Protein AF-A0A399NRH9-F1 (afdb_monomer_lite)

Organism: NCBI:txid31963

InterPro domains:
  IPR036271 Tetracyclin repressor-like, C-terminal domain superfamily [SSF48498] (6-62)

Foldseek 3Di:
DCVCVVVLVVLLVVQVVCLVVVNFDVPDPSNVLSVQLVVQLVVLVVVCVVVVPDPQRSLLSSQLSNVVSRPDDSVRSVVVCVVDVVSGDDDPPPPPPDD

Radius of gyration: 14.69 Å; chains: 1; bounding box: 32×35×44 Å

Sequence (99 aa):
GTELAPLRAELQRVVERGIEAGELRGDIPAPTLARLIEGGALAVLDEATRSDIGRAEGHSLVILTALALCGLDWRAAGELIAATPELREAAPRVTEAAS

pLDDT: mean 89.1, std 14.84, range [40.78, 98.44]

Structure (mmCIF, N/CA/C/O backbone):
data_AF-A0A399NRH9-F1
#
_entry.id   AF-A0A399NRH9-F1
#
loop_
_atom_site.group_PDB
_atom_site.id
_atom_site.type_symbol
_atom_site.label_atom_id
_atom_site.label_alt_id
_atom_site.label_comp_id
_atom_site.label_asym_id
_atom_site.label_entity_id
_atom_site.label_seq_id
_atom_site.pdbx_PDB_ins_code
_atom_site.Cartn_x
_atom_site.Cartn_y
_atom_site.Cartn_z
_atom_site.occupancy
_atom_site.B_iso_or_equiv
_atom_site.auth_seq_id
_atom_site.auth_comp_id
_atom_site.auth_asym_id
_atom_site.auth_atom_id
_atom_site.pdbx_PDB_model_num
ATOM 1 N N . GLY A 1 1 ? 1.804 17.815 -6.640 1.00 59.09 1 GLY A N 1
ATOM 2 C CA . GLY A 1 1 ? 0.931 18.037 -7.808 1.00 59.09 1 GLY A CA 1
ATOM 3 C C . GLY A 1 1 ? -0.519 17.816 -7.431 1.00 59.09 1 GLY A C 1
ATOM 4 O O . GLY A 1 1 ? -0.828 16.808 -6.794 1.00 59.09 1 GLY A O 1
ATOM 5 N N . THR A 1 2 ? -1.384 18.767 -7.775 1.00 74.81 2 THR A N 1
ATOM 6 C CA . THR A 1 2 ? -2.849 18.709 -7.599 1.00 74.81 2 THR A CA 1
ATOM 7 C C . THR A 1 2 ? -3.512 17.651 -8.481 1.00 74.81 2 THR A C 1
ATOM 9 O O . THR A 1 2 ? -4.566 17.155 -8.109 1.00 74.81 2 THR A O 1
ATOM 12 N N . GLU A 1 3 ? -2.855 17.239 -9.568 1.00 86.50 3 GLU A N 1
ATOM 13 C CA . GLU A 1 3 ? -3.331 16.227 -10.529 1.00 86.50 3 GLU A CA 1
ATOM 14 C C . GLU A 1 3 ? -3.809 14.919 -9.882 1.00 86.50 3 GLU A C 1
ATOM 16 O O . GLU A 1 3 ? -4.824 14.355 -10.272 1.00 86.50 3 GLU A O 1
ATOM 21 N N . LEU A 1 4 ? -3.122 14.450 -8.835 1.00 88.00 4 LEU A N 1
ATOM 22 C CA . LEU A 1 4 ? -3.490 13.201 -8.158 1.00 88.00 4 LEU A CA 1
ATOM 23 C C . LEU A 1 4 ? -4.522 13.392 -7.038 1.00 88.00 4 LEU A C 1
ATOM 25 O O . LEU A 1 4 ? -4.851 12.426 -6.361 1.00 88.00 4 LEU A O 1
ATOM 29 N N . ALA A 1 5 ? -5.034 14.602 -6.792 1.00 91.12 5 ALA A N 1
ATOM 30 C CA . ALA A 1 5 ? -5.963 14.839 -5.683 1.00 91.12 5 ALA A CA 1
ATOM 31 C C . ALA A 1 5 ? -7.210 13.926 -5.712 1.00 91.12 5 ALA A C 1
ATOM 33 O O . ALA A 1 5 ? -7.526 13.364 -4.661 1.00 91.12 5 ALA A O 1
ATOM 34 N N . PRO A 1 6 ? -7.869 13.680 -6.865 1.00 92.81 6 PRO A N 1
ATOM 35 C CA . PRO A 1 6 ? -8.989 12.738 -6.930 1.00 92.81 6 PRO A CA 1
ATOM 36 C C . PRO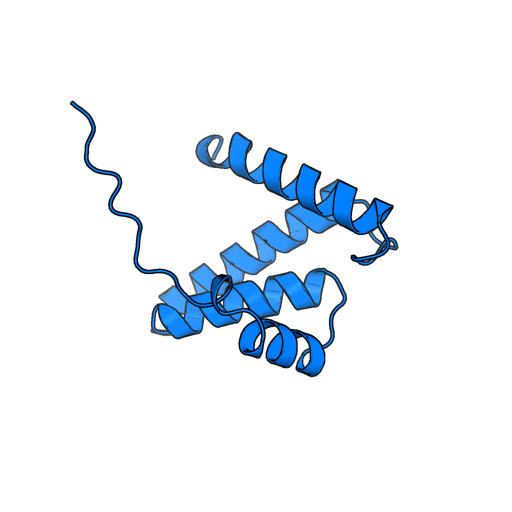 A 1 6 ? -8.578 11.298 -6.597 1.00 92.81 6 PRO A C 1
ATOM 38 O O . PRO A 1 6 ? -9.287 10.607 -5.868 1.00 92.81 6 PRO A O 1
ATOM 41 N N . LEU A 1 7 ? -7.407 10.863 -7.076 1.00 92.00 7 LEU A N 1
ATOM 42 C CA . LEU A 1 7 ? -6.866 9.534 -6.785 1.00 92.00 7 LEU A CA 1
ATOM 43 C C . LEU A 1 7 ? -6.548 9.375 -5.294 1.00 92.00 7 LEU A C 1
ATOM 45 O O . LEU A 1 7 ? -6.897 8.360 -4.702 1.00 92.00 7 LEU A O 1
ATOM 49 N N . ARG A 1 8 ? -5.941 10.390 -4.668 1.00 94.56 8 ARG A N 1
ATOM 50 C CA . ARG A 1 8 ? -5.663 10.389 -3.223 1.00 94.56 8 ARG A CA 1
ATOM 51 C C . ARG A 1 8 ? -6.940 10.322 -2.397 1.00 94.56 8 ARG A C 1
ATOM 53 O O . ARG A 1 8 ? -6.977 9.606 -1.402 1.00 94.56 8 ARG A O 1
ATOM 60 N N . ALA A 1 9 ? -7.982 11.041 -2.816 1.00 95.44 9 ALA A N 1
ATOM 61 C CA . ALA A 1 9 ? -9.280 10.991 -2.155 1.00 95.44 9 ALA A CA 1
ATOM 62 C C . ALA A 1 9 ? -9.925 9.600 -2.270 1.00 95.44 9 ALA A C 1
ATOM 64 O O . ALA A 1 9 ? -10.492 9.111 -1.298 1.00 95.44 9 ALA A O 1
ATOM 65 N N . GLU A 1 10 ? -9.824 8.940 -3.428 1.00 96.38 10 GLU A N 1
ATOM 66 C CA . GLU A 1 10 ? -10.285 7.553 -3.574 1.00 96.38 10 GLU A CA 1
ATOM 67 C C . GLU A 1 10 ? -9.457 6.579 -2.730 1.00 96.38 10 GLU A C 1
ATOM 69 O O . GLU A 1 10 ? -10.020 5.778 -1.992 1.00 96.38 10 GLU A O 1
ATOM 74 N N . LEU A 1 11 ? -8.126 6.680 -2.761 1.00 96.50 11 LEU A N 1
ATOM 75 C CA . LEU A 1 11 ? -7.263 5.825 -1.949 1.00 96.50 11 LEU A CA 1
ATOM 76 C C . LEU A 1 11 ? -7.608 5.940 -0.460 1.00 96.50 11 LEU A C 1
ATOM 78 O O . LEU A 1 11 ? -7.758 4.925 0.215 1.00 96.50 11 LEU A O 1
ATOM 82 N N . GLN A 1 12 ? -7.801 7.162 0.039 1.00 97.50 12 GLN A N 1
ATOM 83 C CA . GLN A 1 12 ? -8.235 7.378 1.414 1.00 97.50 12 GLN A CA 1
ATOM 84 C C . GLN A 1 12 ? -9.591 6.714 1.695 1.00 97.50 12 GLN A C 1
ATOM 86 O O . GLN A 1 12 ? -9.699 5.985 2.677 1.00 97.50 12 GLN A O 1
ATOM 91 N N . ARG A 1 13 ? -10.591 6.883 0.818 1.00 98.06 13 ARG A N 1
ATOM 92 C CA . ARG A 1 13 ? -11.906 6.234 0.976 1.00 98.06 13 ARG A CA 1
ATOM 93 C C . ARG A 1 13 ? -11.815 4.708 0.979 1.00 98.06 13 ARG A C 1
ATOM 95 O O . ARG A 1 13 ? -12.578 4.060 1.687 1.00 98.06 13 ARG A O 1
ATOM 102 N N . VAL A 1 14 ? -10.948 4.115 0.159 1.00 97.44 14 VAL A N 1
ATOM 103 C CA . VAL A 1 14 ? -10.721 2.658 0.143 1.00 97.44 14 VAL A CA 1
ATOM 104 C C . VAL A 1 14 ? -10.112 2.199 1.466 1.00 97.44 14 VAL A C 1
ATOM 106 O O . VAL A 1 14 ? -10.590 1.227 2.045 1.00 97.44 14 VAL A O 1
ATOM 109 N N . VAL A 1 15 ? -9.101 2.918 1.961 1.00 98.19 15 VAL A N 1
ATOM 110 C CA . VAL A 1 15 ? -8.439 2.601 3.232 1.00 98.19 15 VAL A CA 1
ATOM 111 C C . VAL A 1 15 ? -9.404 2.722 4.410 1.00 98.19 15 VAL A C 1
ATOM 113 O O . VAL A 1 15 ? -9.441 1.828 5.247 1.00 98.19 15 VAL A O 1
ATOM 116 N N . GLU A 1 16 ? -10.210 3.784 4.461 1.00 98.31 16 GLU A N 1
ATOM 117 C CA . GLU A 1 16 ? -11.237 3.973 5.495 1.00 98.31 16 GLU A CA 1
ATOM 118 C C . GLU A 1 16 ? -12.204 2.785 5.537 1.00 98.31 16 GLU A C 1
ATOM 120 O O . GLU A 1 16 ? -12.339 2.152 6.582 1.00 98.31 16 GLU A O 1
ATOM 125 N N . ARG A 1 17 ? -12.778 2.401 4.387 1.00 98.19 17 ARG A N 1
ATOM 126 C CA . ARG A 1 17 ? -13.685 1.244 4.311 1.00 98.19 17 ARG A CA 1
ATOM 127 C C . ARG A 1 17 ? -13.017 -0.060 4.739 1.00 98.19 17 ARG A C 1
ATOM 129 O O . ARG A 1 17 ? -13.627 -0.846 5.452 1.00 98.19 17 ARG A O 1
ATOM 136 N N . GLY A 1 18 ? -11.780 -0.297 4.306 1.00 97.38 18 GLY A N 1
ATOM 137 C CA . GLY A 1 18 ? -11.058 -1.521 4.647 1.00 97.38 18 GLY A CA 1
ATOM 138 C C . GLY A 1 18 ? -10.719 -1.614 6.139 1.00 97.38 18 GLY A C 1
ATOM 139 O O . GLY A 1 18 ? -10.792 -2.694 6.719 1.00 97.38 18 GLY A O 1
ATOM 140 N N . ILE A 1 19 ? -10.405 -0.486 6.786 1.00 98.00 19 ILE A N 1
ATOM 141 C CA . ILE A 1 19 ? -10.214 -0.428 8.242 1.00 98.00 19 ILE A CA 1
ATOM 142 C C . ILE A 1 19 ? -11.541 -0.674 8.969 1.00 98.00 19 ILE A C 1
ATOM 144 O O . ILE A 1 19 ? -11.583 -1.479 9.896 1.00 98.00 19 ILE A O 1
ATOM 148 N N . GLU A 1 20 ? -12.627 -0.019 8.545 1.00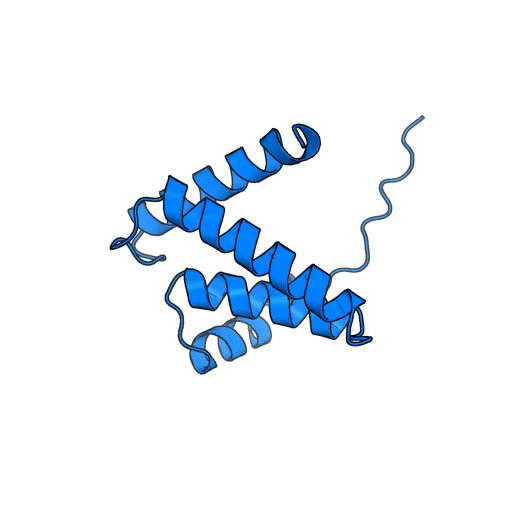 98.00 20 GLU A N 1
ATOM 149 C CA . GLU A 1 20 ? -13.965 -0.196 9.131 1.00 98.00 20 GLU A CA 1
ATOM 150 C C . GLU A 1 20 ? -14.469 -1.643 9.017 1.00 98.00 20 GLU A C 1
ATOM 152 O O . GLU A 1 20 ? -15.100 -2.151 9.944 1.00 98.00 20 GLU A O 1
ATOM 157 N N . ALA A 1 21 ? -14.152 -2.324 7.913 1.00 97.69 21 ALA A N 1
ATOM 158 C CA . ALA A 1 21 ? -14.479 -3.729 7.688 1.00 97.69 21 ALA A CA 1
ATOM 159 C C . ALA A 1 21 ? -13.563 -4.714 8.446 1.00 97.69 21 ALA A C 1
ATOM 161 O O . ALA A 1 21 ? -13.849 -5.909 8.479 1.00 97.69 21 ALA A O 1
ATOM 162 N N . GLY A 1 22 ? -12.467 -4.241 9.054 1.00 96.06 22 GLY A N 1
ATOM 163 C CA . GLY A 1 22 ? -11.457 -5.100 9.684 1.00 96.06 22 GLY A CA 1
ATOM 164 C C . GLY A 1 22 ? -10.590 -5.881 8.689 1.00 96.06 22 GLY A C 1
ATOM 165 O O . GLY A 1 22 ? -9.949 -6.858 9.068 1.00 96.06 22 GLY A O 1
ATOM 166 N N . GLU A 1 23 ? -10.572 -5.463 7.423 1.00 94.31 23 GLU A N 1
ATOM 167 C CA . GLU A 1 23 ? -9.807 -6.083 6.334 1.00 94.31 23 GLU A CA 1
ATOM 168 C C . GLU A 1 23 ? -8.387 -5.505 6.220 1.00 94.31 23 GLU A C 1
ATOM 170 O O . GLU A 1 23 ? -7.480 -6.173 5.725 1.00 94.31 23 GLU A O 1
ATOM 175 N N . LEU A 1 24 ? -8.181 -4.269 6.689 1.00 96.25 24 LEU A N 1
ATOM 176 C CA . LEU A 1 24 ? -6.883 -3.591 6.736 1.00 96.25 24 LEU A CA 1
ATOM 177 C C . LEU A 1 24 ? -6.473 -3.296 8.181 1.00 96.25 24 LEU A C 1
ATOM 179 O O . LEU A 1 24 ? -7.314 -3.172 9.074 1.00 96.25 24 LEU A O 1
ATOM 183 N N . ARG A 1 25 ? -5.165 -3.123 8.413 1.00 96.75 25 ARG A N 1
ATOM 184 C CA . ARG A 1 25 ? -4.638 -2.750 9.732 1.00 96.75 25 ARG A CA 1
ATOM 185 C C . ARG A 1 25 ? -5.274 -1.450 10.256 1.00 96.75 25 ARG A C 1
ATOM 187 O O . ARG A 1 25 ? -5.257 -0.423 9.582 1.00 96.75 25 ARG A O 1
ATOM 194 N N . GLY A 1 26 ? -5.805 -1.493 11.477 1.00 96.94 26 GLY A N 1
ATOM 195 C CA . GLY A 1 26 ? -6.476 -0.354 12.120 1.00 96.94 26 GLY A CA 1
ATOM 196 C C . GLY A 1 26 ? -5.610 0.433 13.108 1.00 96.94 26 GLY A C 1
ATOM 197 O O . GLY A 1 26 ? -6.078 1.403 13.696 1.00 96.94 26 GLY A O 1
ATOM 198 N N . ASP A 1 27 ? -4.355 0.031 13.319 1.00 98.06 27 ASP A N 1
ATOM 199 C CA . ASP A 1 27 ? -3.431 0.687 14.254 1.00 98.06 27 ASP A CA 1
ATOM 200 C C . ASP A 1 27 ? -2.841 2.002 13.710 1.00 98.06 27 ASP A C 1
ATOM 202 O O . ASP A 1 27 ? -2.262 2.785 14.464 1.00 98.06 27 ASP A O 1
ATOM 206 N N . ILE A 1 28 ? -3.011 2.275 12.411 1.00 97.94 28 ILE A N 1
ATOM 207 C CA . ILE A 1 28 ? -2.581 3.509 11.746 1.00 97.94 28 ILE A CA 1
ATOM 208 C C . ILE A 1 28 ? -3.821 4.304 11.309 1.00 97.94 28 ILE A C 1
ATOM 210 O O . ILE A 1 28 ? -4.697 3.740 10.654 1.00 97.94 28 ILE A O 1
ATOM 214 N N . PRO A 1 29 ? -3.896 5.626 11.572 1.00 97.62 29 PRO A N 1
ATOM 215 C CA . PRO A 1 29 ? -4.990 6.453 11.068 1.00 97.62 29 PRO A CA 1
ATOM 216 C C . PRO A 1 29 ? -5.116 6.376 9.541 1.00 97.62 29 PRO A C 1
ATOM 218 O O . PRO A 1 29 ? -4.119 6.555 8.833 1.00 97.62 29 PRO A O 1
ATOM 221 N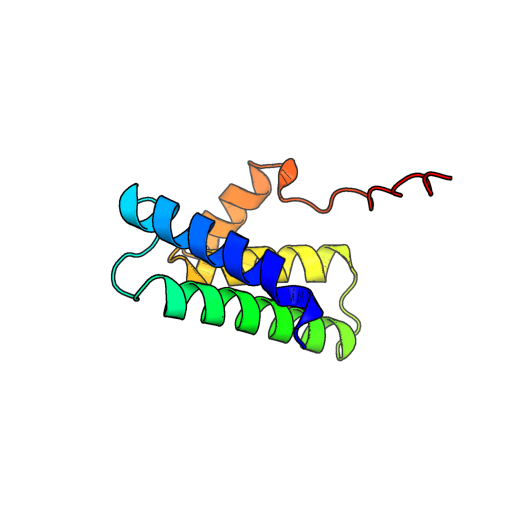 N . ALA A 1 30 ? -6.339 6.202 9.031 1.00 97.56 30 ALA A N 1
ATOM 222 C CA . ALA A 1 30 ? -6.607 6.006 7.603 1.00 97.56 30 ALA A CA 1
ATOM 223 C C . ALA A 1 30 ? -5.938 7.046 6.675 1.00 97.56 30 ALA A C 1
ATOM 225 O O . ALA A 1 30 ? -5.286 6.642 5.709 1.00 97.56 30 ALA A O 1
ATOM 226 N N . PRO A 1 31 ? -5.959 8.366 6.976 1.00 96.88 31 PRO A N 1
ATOM 227 C CA . PRO A 1 31 ? -5.291 9.353 6.126 1.00 96.88 31 PRO A CA 1
ATOM 228 C C . PRO A 1 31 ? -3.769 9.176 6.086 1.00 96.88 31 PRO A C 1
ATOM 230 O O . PRO A 1 31 ? -3.125 9.492 5.088 1.00 96.88 31 PRO A O 1
ATOM 233 N N . THR A 1 32 ? -3.170 8.702 7.180 1.00 98.06 32 THR A N 1
ATOM 234 C CA . THR A 1 32 ? -1.731 8.429 7.254 1.00 98.06 32 THR A CA 1
ATOM 235 C C . THR A 1 32 ? -1.384 7.167 6.480 1.00 98.06 32 THR A C 1
ATOM 237 O O . THR A 1 32 ? -0.449 7.204 5.683 1.00 98.06 32 THR A O 1
ATOM 240 N N . LEU A 1 33 ? -2.155 6.090 6.646 1.00 98.44 33 LEU A N 1
ATOM 241 C CA . LEU A 1 33 ? -1.946 4.850 5.902 1.00 98.44 33 LEU A CA 1
ATOM 242 C C . LEU A 1 33 ? -2.087 5.071 4.387 1.00 98.44 33 LEU A C 1
ATOM 244 O O . LEU A 1 33 ? -1.211 4.657 3.634 1.00 98.44 33 LEU A O 1
ATOM 248 N N . ALA A 1 34 ? -3.099 5.821 3.942 1.00 98.12 34 ALA A N 1
ATOM 249 C CA . ALA A 1 34 ? -3.270 6.175 2.531 1.00 98.12 34 ALA A CA 1
ATOM 250 C C . ALA A 1 34 ? -2.046 6.910 1.949 1.00 98.12 34 ALA A C 1
ATOM 252 O O . ALA A 1 34 ? -1.568 6.564 0.870 1.00 98.12 34 ALA A O 1
ATOM 253 N N . ARG A 1 35 ? -1.481 7.882 2.683 1.00 97.12 35 ARG A N 1
ATOM 254 C CA . ARG A 1 35 ? -0.257 8.585 2.254 1.00 97.12 35 ARG A CA 1
ATOM 255 C C . ARG A 1 35 ? 0.966 7.674 2.212 1.00 97.12 35 ARG A C 1
ATOM 257 O O . ARG A 1 35 ? 1.803 7.835 1.330 1.00 97.12 35 ARG A O 1
ATOM 264 N N . L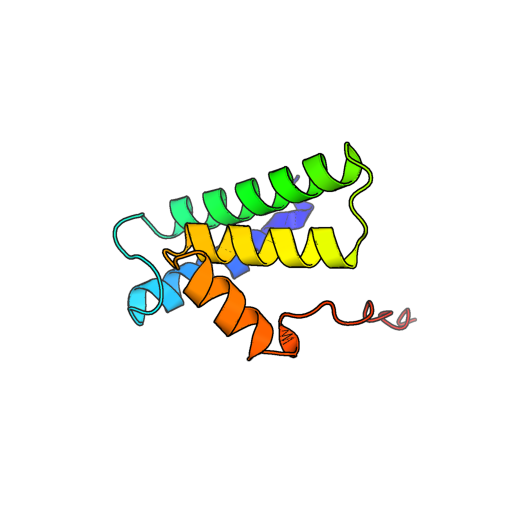EU A 1 36 ? 1.087 6.741 3.156 1.00 98.25 36 LEU A N 1
ATOM 265 C CA . LEU A 1 36 ? 2.178 5.767 3.157 1.00 98.25 36 LEU A CA 1
ATOM 266 C C . LEU A 1 36 ? 2.074 4.821 1.958 1.00 98.25 36 LEU A C 1
ATOM 268 O O . LEU A 1 36 ? 3.089 4.555 1.325 1.00 98.25 36 LEU A O 1
ATOM 272 N N . ILE A 1 37 ? 0.864 4.370 1.613 1.00 97.88 37 ILE A N 1
ATOM 273 C CA . ILE A 1 37 ? 0.616 3.535 0.430 1.00 97.88 37 ILE A CA 1
ATOM 274 C C . ILE A 1 37 ? 0.996 4.285 -0.852 1.00 97.88 37 ILE A C 1
ATOM 276 O O . ILE A 1 37 ? 1.753 3.751 -1.660 1.00 97.88 37 ILE A O 1
ATOM 280 N N . GLU A 1 38 ? 0.539 5.532 -1.022 1.00 97.19 38 GLU A N 1
ATOM 281 C CA . GLU A 1 38 ? 0.927 6.369 -2.170 1.00 97.19 38 GLU A CA 1
ATOM 282 C C . GLU A 1 38 ? 2.452 6.553 -2.229 1.00 97.19 38 GLU A C 1
ATOM 284 O O . GLU A 1 38 ? 3.064 6.342 -3.274 1.00 97.19 38 GLU A O 1
ATOM 289 N N . GLY A 1 39 ? 3.080 6.901 -1.102 1.00 97.50 39 GLY A N 1
ATOM 290 C CA . GLY A 1 39 ? 4.526 7.097 -1.020 1.00 97.50 39 GLY A CA 1
ATOM 291 C C . GLY A 1 39 ? 5.327 5.833 -1.343 1.00 97.50 39 GLY A C 1
ATOM 292 O O . GLY A 1 39 ? 6.304 5.907 -2.084 1.00 97.50 39 GLY A O 1
ATOM 293 N N . GLY A 1 40 ? 4.896 4.674 -0.840 1.00 97.81 40 GLY A N 1
ATOM 294 C CA . GLY A 1 40 ? 5.514 3.380 -1.133 1.00 97.81 40 GLY A CA 1
ATOM 295 C C . GLY A 1 40 ? 5.398 3.006 -2.608 1.00 97.81 40 GLY A C 1
ATOM 296 O O . GLY A 1 40 ? 6.387 2.606 -3.217 1.00 97.81 40 GLY A O 1
ATOM 297 N N . ALA A 1 41 ? 4.228 3.219 -3.213 1.00 95.94 41 ALA A N 1
ATOM 298 C CA . ALA A 1 41 ? 4.035 3.003 -4.644 1.00 95.94 41 ALA A CA 1
ATOM 299 C C . ALA A 1 41 ? 4.954 3.906 -5.484 1.00 95.94 41 ALA A C 1
ATOM 301 O O . ALA A 1 41 ? 5.625 3.425 -6.394 1.00 95.94 41 ALA A O 1
ATOM 302 N N . LEU A 1 42 ? 5.042 5.200 -5.155 1.00 95.56 42 LEU A N 1
ATOM 303 C CA . LEU A 1 42 ? 5.932 6.137 -5.849 1.00 95.56 42 LEU A CA 1
ATOM 304 C C . LEU A 1 42 ? 7.411 5.762 -5.690 1.00 95.56 42 LEU A C 1
ATOM 306 O O . LEU A 1 42 ? 8.159 5.860 -6.658 1.00 95.56 42 LEU A O 1
ATOM 310 N N . ALA A 1 43 ? 7.825 5.302 -4.507 1.00 97.31 43 ALA A N 1
ATOM 311 C CA . ALA A 1 43 ? 9.192 4.840 -4.271 1.00 97.31 43 ALA A CA 1
ATOM 312 C C . ALA A 1 43 ? 9.538 3.604 -5.116 1.00 97.31 43 ALA A C 1
ATOM 314 O O . ALA A 1 43 ? 10.632 3.531 -5.670 1.00 97.31 43 ALA A O 1
ATOM 315 N N . VAL A 1 44 ? 8.602 2.662 -5.269 1.00 96.69 44 VAL A N 1
ATOM 316 C CA . VAL A 1 44 ? 8.785 1.508 -6.162 1.00 96.69 44 VAL A CA 1
ATOM 317 C C . VAL A 1 44 ? 8.872 1.944 -7.623 1.00 96.69 44 VAL A C 1
ATOM 319 O O . VAL A 1 44 ? 9.722 1.442 -8.347 1.00 96.69 44 VAL A O 1
ATOM 322 N N . LEU A 1 45 ? 8.031 2.882 -8.069 1.00 93.88 45 LEU A N 1
ATOM 323 C CA . LEU A 1 45 ? 8.082 3.391 -9.446 1.00 93.88 45 LEU A CA 1
ATOM 324 C C . LEU A 1 45 ? 9.404 4.116 -9.747 1.00 93.88 45 LEU A C 1
ATOM 326 O O . LEU A 1 45 ? 9.968 3.957 -10.832 1.00 93.88 45 LEU A O 1
ATOM 330 N N . ASP A 1 46 ? 9.910 4.886 -8.784 1.00 95.62 46 ASP A N 1
ATOM 331 C CA . ASP A 1 46 ? 11.226 5.520 -8.868 1.00 95.62 46 ASP A CA 1
ATOM 332 C C . ASP A 1 46 ? 12.349 4.474 -8.952 1.00 95.62 46 ASP A C 1
ATOM 334 O O . ASP A 1 46 ? 13.189 4.532 -9.850 1.00 95.62 46 ASP A O 1
ATOM 338 N N . GLU A 1 47 ? 12.325 3.465 -8.080 1.00 96.19 47 GLU A N 1
ATOM 339 C CA . GLU A 1 47 ? 13.296 2.368 -8.102 1.00 96.19 47 GLU A CA 1
ATOM 340 C C . GLU A 1 47 ? 13.242 1.578 -9.413 1.00 96.19 47 GLU A C 1
ATOM 342 O O . GLU A 1 47 ? 14.281 1.303 -10.008 1.00 96.19 47 GLU A O 1
ATOM 347 N N . ALA A 1 48 ? 12.044 1.278 -9.914 1.00 94.25 48 ALA A N 1
ATOM 348 C CA . ALA A 1 48 ? 11.873 0.568 -11.173 1.00 94.25 48 ALA A CA 1
ATOM 349 C C . ALA A 1 48 ? 12.481 1.333 -12.354 1.00 94.25 48 ALA A C 1
ATOM 351 O O . ALA A 1 48 ? 13.110 0.731 -13.223 1.00 94.25 48 ALA A O 1
ATOM 352 N N . THR A 1 49 ? 12.360 2.663 -12.339 1.00 93.06 49 THR A N 1
ATOM 353 C CA . THR A 1 49 ? 12.976 3.545 -13.337 1.00 93.06 49 THR A CA 1
ATOM 354 C C . THR A 1 49 ? 14.502 3.549 -13.226 1.00 93.06 49 THR A C 1
ATOM 356 O O . THR A 1 49 ? 15.194 3.565 -14.242 1.00 93.06 49 THR A O 1
ATOM 359 N N . ARG A 1 50 ? 15.046 3.535 -12.002 1.00 95.31 50 ARG A N 1
ATOM 360 C CA . ARG A 1 50 ? 16.498 3.572 -11.756 1.00 95.31 50 ARG A CA 1
ATOM 361 C C . ARG A 1 50 ? 17.202 2.241 -12.021 1.00 95.31 50 ARG A C 1
ATOM 363 O O . ARG A 1 50 ? 18.367 2.258 -12.410 1.00 95.31 50 ARG A O 1
ATOM 370 N N . SER A 1 51 ? 16.510 1.126 -11.816 1.00 94.56 51 SER A N 1
ATOM 371 C CA . SER A 1 51 ? 17.090 -0.224 -11.822 1.00 94.56 51 SER A CA 1
ATOM 372 C C . SER A 1 51 ? 16.658 -1.078 -13.020 1.00 94.56 51 SER A C 1
ATOM 374 O O . SER A 1 51 ? 16.837 -2.292 -12.992 1.00 94.56 51 SER A O 1
ATOM 376 N N . ASP A 1 52 ? 16.102 -0.452 -14.067 1.00 91.31 52 ASP A N 1
ATOM 377 C CA . ASP A 1 52 ? 15.621 -1.108 -15.299 1.00 91.31 52 ASP A CA 1
ATOM 378 C C . ASP A 1 52 ? 14.671 -2.288 -15.017 1.00 91.31 52 ASP A C 1
ATOM 380 O O . ASP A 1 52 ? 14.706 -3.343 -15.655 1.00 91.31 52 ASP A O 1
ATOM 384 N N . ILE A 1 53 ? 13.816 -2.126 -14.001 1.00 93.31 53 ILE A N 1
ATOM 385 C CA . ILE A 1 53 ? 12.820 -3.138 -13.656 1.00 93.31 53 ILE A CA 1
ATOM 386 C C . ILE A 1 53 ? 11.695 -3.050 -14.683 1.00 93.31 53 ILE A C 1
ATOM 388 O O . ILE A 1 53 ? 11.041 -2.016 -14.842 1.00 93.31 53 ILE A O 1
ATOM 392 N N . GLY A 1 54 ? 11.446 -4.167 -15.365 1.00 89.88 54 GLY A N 1
ATOM 393 C CA . GLY A 1 54 ? 10.391 -4.266 -16.365 1.00 89.88 54 GLY A CA 1
ATOM 394 C C . GLY A 1 54 ? 9.006 -3.936 -15.800 1.00 89.88 54 GLY A C 1
ATOM 395 O O . GLY A 1 54 ? 8.714 -4.155 -14.626 1.00 89.88 54 GLY A O 1
ATOM 396 N N . ARG A 1 55 ? 8.118 -3.452 -16.672 1.00 88.94 55 ARG A N 1
ATOM 397 C CA . ARG A 1 55 ? 6.779 -2.950 -16.321 1.00 88.94 55 ARG A CA 1
ATOM 398 C C . ARG A 1 55 ? 5.957 -3.899 -15.439 1.00 88.94 55 ARG A C 1
ATOM 400 O O . ARG A 1 55 ? 5.463 -3.484 -14.395 1.00 88.94 55 ARG A O 1
ATOM 407 N N . ALA A 1 56 ? 5.874 -5.168 -15.836 1.00 89.00 56 ALA A N 1
ATOM 408 C CA . ALA A 1 56 ? 5.110 -6.193 -15.127 1.00 89.00 56 ALA A CA 1
ATOM 409 C C . ALA A 1 56 ? 5.675 -6.490 -13.729 1.00 89.00 56 ALA A C 1
ATOM 411 O O . ALA A 1 56 ? 4.920 -6.702 -12.776 1.00 89.00 56 ALA A O 1
ATOM 412 N N . GLU A 1 57 ? 7.003 -6.470 -13.600 1.00 90.44 57 GLU A N 1
ATOM 413 C CA . GLU A 1 57 ? 7.680 -6.675 -12.321 1.00 90.44 57 GLU A CA 1
ATOM 414 C C . GLU A 1 57 ? 7.498 -5.453 -11.414 1.00 90.44 57 GLU A C 1
ATOM 416 O O . GLU A 1 57 ? 7.084 -5.592 -10.267 1.00 90.44 57 GLU A O 1
ATOM 421 N N . GLY A 1 58 ? 7.679 -4.241 -11.948 1.00 92.81 58 GLY A N 1
ATOM 422 C CA . GLY A 1 58 ? 7.415 -2.998 -11.222 1.00 92.81 58 GLY A CA 1
ATOM 423 C C . GLY A 1 58 ? 5.966 -2.903 -10.732 1.00 92.81 58 GLY A C 1
ATOM 424 O O . GLY A 1 58 ? 5.725 -2.554 -9.579 1.00 92.81 58 GLY A O 1
ATOM 425 N N . HIS A 1 59 ? 4.995 -3.284 -11.569 1.00 91.56 59 HIS A N 1
ATOM 426 C CA . HIS A 1 59 ? 3.577 -3.368 -11.196 1.00 91.56 59 HIS A CA 1
ATOM 427 C C . HIS A 1 59 ? 3.348 -4.343 -10.035 1.00 91.56 59 HIS A C 1
ATOM 429 O O . HIS A 1 59 ? 2.685 -4.001 -9.053 1.00 91.56 59 HIS A O 1
ATOM 435 N N . SER A 1 60 ? 3.945 -5.533 -10.108 1.00 91.50 60 SER A N 1
ATOM 436 C CA . SER A 1 60 ? 3.847 -6.539 -9.044 1.00 91.50 60 SER A CA 1
ATOM 437 C C . SER A 1 60 ? 4.463 -6.040 -7.731 1.00 91.50 60 SER A C 1
ATOM 439 O O . SER A 1 60 ? 3.862 -6.202 -6.668 1.00 91.50 60 SER A O 1
ATOM 441 N N . LEU A 1 61 ? 5.609 -5.355 -7.796 1.00 94.19 61 LEU A N 1
ATOM 442 C CA . LEU A 1 61 ? 6.271 -4.756 -6.633 1.00 94.19 61 LEU A CA 1
ATOM 443 C C . LEU A 1 61 ? 5.455 -3.626 -5.996 1.00 94.19 61 LEU A C 1
ATOM 445 O O . LEU A 1 61 ? 5.431 -3.511 -4.767 1.00 94.19 61 LEU A O 1
ATOM 449 N N . VAL A 1 62 ? 4.759 -2.811 -6.797 1.00 95.88 62 VAL A N 1
ATOM 450 C CA . VAL A 1 62 ? 3.852 -1.773 -6.282 1.00 95.88 62 VAL A CA 1
ATOM 451 C C . VAL A 1 62 ? 2.737 -2.418 -5.462 1.00 95.88 62 VAL A C 1
ATOM 453 O O . VAL A 1 62 ? 2.476 -1.990 -4.337 1.00 95.88 62 VAL A O 1
ATOM 456 N N . ILE A 1 63 ? 2.110 -3.473 -5.990 1.00 95.00 63 ILE A N 1
ATOM 457 C CA . ILE A 1 63 ? 1.008 -4.158 -5.304 1.00 95.00 63 ILE A CA 1
ATOM 458 C C . ILE A 1 63 ? 1.499 -4.848 -4.035 1.00 95.00 63 ILE A C 1
ATOM 460 O O . ILE A 1 63 ? 0.888 -4.674 -2.982 1.00 95.00 63 ILE A O 1
ATOM 464 N N . LEU A 1 64 ? 2.622 -5.568 -4.096 1.00 95.81 64 LEU A N 1
ATOM 465 C CA . LEU A 1 64 ? 3.222 -6.195 -2.915 1.00 95.81 64 LEU A CA 1
ATOM 466 C C . LEU A 1 64 ? 3.518 -5.168 -1.817 1.00 95.81 64 LEU A C 1
ATOM 468 O O . LEU A 1 64 ? 3.203 -5.400 -0.652 1.00 95.81 64 LEU A O 1
ATOM 472 N N . THR A 1 65 ? 4.070 -4.013 -2.190 1.00 97.38 65 THR A N 1
ATOM 473 C CA . THR A 1 65 ? 4.389 -2.929 -1.253 1.00 97.38 65 THR A CA 1
ATOM 474 C C . THR A 1 65 ? 3.128 -2.336 -0.624 1.00 97.38 65 THR A C 1
ATOM 476 O O . THR A 1 65 ? 3.081 -2.134 0.590 1.00 97.38 65 THR A O 1
ATOM 479 N N . ALA A 1 66 ? 2.081 -2.099 -1.420 1.00 96.62 66 ALA A N 1
ATOM 480 C CA . ALA A 1 66 ? 0.799 -1.612 -0.919 1.00 96.62 66 ALA A CA 1
ATOM 481 C C . ALA A 1 66 ? 0.157 -2.606 0.066 1.00 96.62 66 ALA A C 1
ATOM 483 O O . ALA A 1 66 ? -0.259 -2.209 1.153 1.00 96.62 66 ALA A O 1
ATOM 484 N N . LEU A 1 67 ? 0.138 -3.901 -0.269 1.00 95.88 67 LEU A N 1
ATOM 485 C CA . LEU A 1 67 ? -0.406 -4.955 0.595 1.00 95.88 67 LEU A CA 1
ATOM 486 C C . LEU A 1 67 ? 0.394 -5.109 1.897 1.00 95.88 67 LEU A C 1
ATOM 488 O O . LEU A 1 67 ? -0.200 -5.248 2.968 1.00 95.88 67 LEU A O 1
ATOM 492 N N . ALA A 1 68 ? 1.723 -5.009 1.832 1.00 96.94 68 ALA A N 1
ATOM 493 C CA . ALA A 1 68 ? 2.574 -5.027 3.019 1.00 96.94 68 ALA A CA 1
ATOM 494 C C . ALA A 1 68 ? 2.267 -3.853 3.964 1.00 96.94 68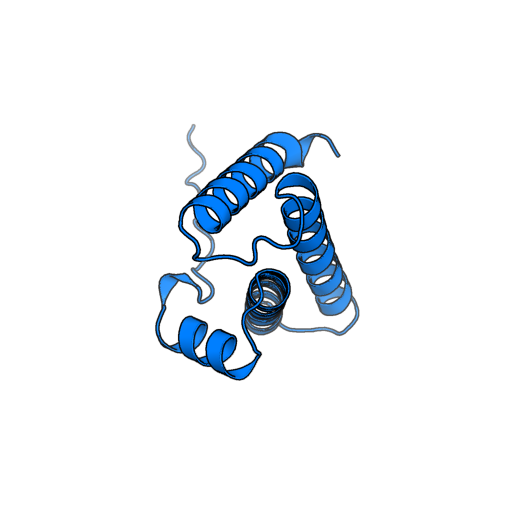 ALA A C 1
ATOM 496 O O . ALA A 1 68 ? 2.147 -4.033 5.177 1.00 96.94 68 ALA A O 1
ATOM 497 N N . LEU A 1 69 ? 2.071 -2.649 3.418 1.00 97.62 69 LEU A N 1
ATOM 498 C CA . LEU A 1 69 ? 1.675 -1.477 4.205 1.00 97.62 69 LEU A CA 1
ATOM 499 C C . LEU A 1 69 ? 0.286 -1.641 4.830 1.00 97.62 69 LEU A C 1
ATOM 501 O O . LEU A 1 69 ? 0.086 -1.219 5.969 1.00 97.62 69 LEU A O 1
ATOM 505 N N . CYS A 1 70 ? -0.634 -2.312 4.136 1.00 96.69 70 CYS A N 1
ATOM 506 C CA . CYS A 1 70 ? -1.952 -2.686 4.652 1.00 96.69 70 CYS A CA 1
ATOM 507 C C . CYS A 1 70 ? -1.917 -3.740 5.774 1.00 96.69 70 CYS A C 1
ATOM 509 O O . CYS A 1 70 ? -2.930 -3.931 6.446 1.00 96.69 70 CYS A O 1
ATOM 511 N N . GLY A 1 71 ? -0.764 -4.372 6.020 1.00 94.94 71 GLY A N 1
ATOM 512 C CA . GLY A 1 71 ? -0.551 -5.320 7.115 1.00 94.94 71 GLY A CA 1
ATOM 513 C C . GLY A 1 71 ? -0.487 -6.787 6.693 1.00 94.94 71 GLY A C 1
ATOM 514 O O . GLY A 1 71 ? -0.393 -7.647 7.566 1.00 94.94 71 GLY A O 1
ATOM 515 N N . LEU A 1 72 ? -0.515 -7.088 5.391 1.00 95.88 72 LEU A N 1
ATOM 516 C CA . LEU A 1 72 ? -0.320 -8.455 4.914 1.00 95.88 72 LEU A CA 1
ATOM 517 C C . LEU A 1 72 ? 1.164 -8.824 4.988 1.00 95.88 72 LEU A C 1
ATOM 519 O O . LEU A 1 72 ? 2.039 -8.023 4.657 1.00 95.88 72 LEU A O 1
ATOM 523 N N . ASP A 1 73 ? 1.458 -10.062 5.376 1.00 95.44 73 ASP A N 1
ATOM 524 C CA . ASP A 1 73 ? 2.805 -10.595 5.212 1.00 95.44 73 ASP A CA 1
ATOM 525 C C . ASP A 1 73 ? 3.101 -10.917 3.737 1.00 95.44 73 ASP A C 1
ATOM 527 O O . ASP A 1 73 ? 2.207 -11.031 2.896 1.00 95.44 73 ASP A O 1
ATOM 531 N N . TRP A 1 74 ? 4.385 -11.074 3.413 1.00 92.75 74 TRP A N 1
ATOM 532 C CA . TRP A 1 74 ? 4.833 -11.256 2.032 1.00 92.75 74 TRP A CA 1
ATOM 533 C C . TRP A 1 74 ? 4.332 -12.553 1.379 1.00 92.75 74 TRP A C 1
ATOM 535 O O . TRP A 1 74 ? 4.212 -12.596 0.154 1.00 92.75 74 TRP A O 1
ATOM 545 N N . ARG A 1 75 ? 4.032 -13.604 2.159 1.00 95.56 75 ARG A N 1
ATOM 546 C CA . ARG A 1 75 ? 3.489 -14.859 1.621 1.00 95.56 75 ARG A CA 1
ATOM 547 C C . ARG A 1 75 ? 2.014 -14.687 1.305 1.00 95.56 75 ARG A C 1
ATOM 549 O O . ARG A 1 75 ? 1.624 -14.933 0.169 1.00 95.56 75 ARG A O 1
ATOM 556 N N . ALA A 1 76 ? 1.237 -14.175 2.259 1.00 95.06 76 ALA A N 1
ATOM 557 C CA . ALA A 1 76 ? -0.183 -13.893 2.064 1.00 95.06 76 ALA A CA 1
ATOM 558 C C . ALA A 1 76 ? -0.418 -12.909 0.904 1.00 95.06 76 ALA A C 1
ATOM 560 O O . ALA A 1 76 ? -1.308 -13.113 0.080 1.00 95.06 76 ALA A O 1
ATOM 561 N N . ALA A 1 77 ? 0.416 -11.871 0.785 1.00 94.44 77 ALA A N 1
ATOM 562 C CA . ALA A 1 77 ? 0.351 -10.929 -0.329 1.00 94.44 77 ALA A CA 1
ATOM 563 C C . ALA A 1 77 ? 0.651 -11.605 -1.680 1.00 94.44 77 ALA A C 1
ATOM 565 O O . ALA A 1 77 ? -0.070 -11.384 -2.654 1.00 94.44 77 ALA A O 1
ATOM 566 N N . GLY A 1 78 ? 1.679 -12.459 -1.742 1.00 92.31 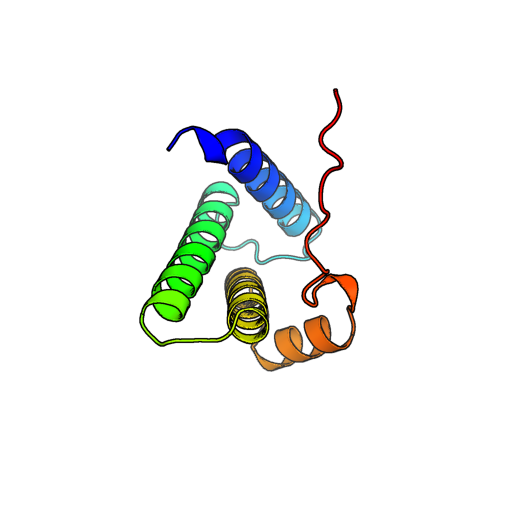78 GLY A N 1
ATOM 567 C CA . GLY A 1 78 ? 2.003 -13.226 -2.947 1.00 92.31 78 GLY A CA 1
ATOM 568 C C . GLY A 1 78 ? 0.885 -14.190 -3.356 1.00 92.31 78 GLY A C 1
ATOM 569 O O . GLY A 1 78 ? 0.525 -14.257 -4.532 1.00 92.31 78 GLY A O 1
ATOM 570 N N . GLU A 1 79 ? 0.288 -14.889 -2.389 1.00 93.94 79 GLU A N 1
ATOM 571 C CA . GLU A 1 79 ? -0.860 -15.775 -2.607 1.00 93.94 79 GLU A CA 1
ATOM 572 C C . GLU A 1 79 ? -2.085 -15.007 -3.113 1.00 93.94 79 GLU A C 1
ATOM 574 O O . GLU A 1 79 ? -2.720 -15.436 -4.077 1.00 93.94 79 GLU A O 1
ATOM 579 N N . LEU A 1 80 ? -2.379 -13.837 -2.537 1.00 92.75 80 LEU A N 1
ATOM 580 C CA . LEU A 1 80 ? -3.494 -12.993 -2.965 1.00 92.75 80 LEU A CA 1
ATOM 581 C C . LEU A 1 80 ? -3.332 -12.519 -4.416 1.00 92.75 80 LEU A C 1
ATOM 583 O O . LEU A 1 80 ? -4.275 -12.608 -5.203 1.00 92.75 80 LEU A O 1
ATOM 587 N N . ILE A 1 81 ? -2.136 -12.062 -4.796 1.00 90.69 81 ILE A N 1
ATOM 588 C CA . ILE A 1 81 ? -1.831 -11.665 -6.181 1.00 90.69 81 ILE A CA 1
ATOM 589 C C . ILE A 1 81 ? -1.955 -12.868 -7.122 1.00 90.69 81 ILE A C 1
ATOM 591 O O . ILE A 1 81 ? -2.484 -12.752 -8.230 1.00 90.69 81 ILE A O 1
ATOM 595 N N . ALA A 1 82 ? -1.499 -14.046 -6.687 1.00 89.88 82 ALA A N 1
ATOM 596 C CA . ALA A 1 82 ? -1.618 -15.261 -7.477 1.00 89.88 82 ALA A CA 1
ATOM 597 C C . ALA A 1 82 ? -3.090 -15.676 -7.690 1.00 89.88 82 ALA A C 1
ATOM 599 O O . ALA A 1 82 ? -3.462 -16.113 -8.784 1.00 89.88 82 ALA A O 1
ATOM 600 N N . ALA A 1 83 ? -3.928 -15.506 -6.671 1.00 92.94 83 ALA A N 1
ATOM 601 C CA . ALA A 1 83 ? -5.342 -15.859 -6.699 1.00 92.94 83 ALA A CA 1
ATOM 602 C C . ALA A 1 83 ? -6.238 -14.817 -7.392 1.00 92.94 83 ALA A C 1
ATOM 604 O O . ALA A 1 83 ? -7.355 -15.160 -7.766 1.00 92.94 83 ALA A O 1
ATOM 605 N N . THR A 1 84 ? -5.756 -13.583 -7.596 1.00 91.38 84 THR A N 1
ATOM 606 C CA . THR A 1 84 ? -6.563 -12.456 -8.105 1.00 91.38 84 THR A CA 1
ATOM 607 C C . THR A 1 84 ? -6.012 -11.937 -9.441 1.00 91.38 84 THR A C 1
ATOM 609 O O . THR A 1 84 ? -5.146 -11.057 -9.459 1.00 91.38 84 THR A O 1
ATOM 612 N N . PRO A 1 85 ? -6.459 -12.476 -10.592 1.00 85.44 85 PRO A N 1
ATOM 613 C CA . PRO A 1 85 ? -5.995 -12.058 -11.916 1.00 85.44 85 PRO A CA 1
ATOM 614 C C . PRO A 1 85 ? -6.131 -10.564 -12.203 1.00 85.44 85 PRO A C 1
ATOM 616 O O . PRO A 1 85 ? -5.294 -10.019 -12.912 1.00 85.44 85 PRO A O 1
ATOM 619 N N . GLU A 1 86 ? -7.125 -9.900 -11.625 1.00 85.19 86 GLU A N 1
ATOM 620 C CA . GLU A 1 86 ? -7.393 -8.470 -11.785 1.00 85.19 86 GLU A CA 1
ATOM 621 C C . GLU A 1 86 ? -6.308 -7.589 -11.152 1.00 85.19 86 GLU A C 1
ATOM 623 O O . GLU A 1 86 ? -6.150 -6.434 -11.543 1.00 85.19 86 GLU A O 1
ATOM 628 N N . LEU A 1 87 ? -5.558 -8.126 -10.181 1.00 84.00 87 LEU A N 1
ATOM 629 C CA . LEU A 1 87 ? -4.391 -7.455 -9.610 1.00 84.00 87 LEU A CA 1
ATOM 630 C C . LEU A 1 87 ? -3.175 -7.567 -10.525 1.00 84.00 87 LEU A C 1
ATOM 632 O O . LEU A 1 87 ? -2.272 -6.741 -10.443 1.00 84.00 87 LEU A O 1
ATOM 636 N N . ARG A 1 88 ? -3.119 -8.561 -11.413 1.00 77.31 88 ARG A N 1
ATOM 637 C CA . ARG A 1 88 ? -2.033 -8.638 -12.391 1.00 77.31 88 ARG A CA 1
ATOM 638 C C . ARG A 1 88 ? -2.212 -7.545 -13.431 1.00 77.31 88 ARG A C 1
ATOM 640 O O . ARG A 1 88 ? -3.313 -7.055 -13.659 1.00 77.31 88 ARG A O 1
ATOM 647 N N . GLU A 1 89 ? -1.100 -7.146 -14.031 1.00 71.06 89 GLU A N 1
ATOM 648 C CA . GLU A 1 89 ? -1.070 -6.040 -14.976 1.00 71.06 89 GLU A CA 1
ATOM 649 C C . GLU A 1 89 ? -2.122 -6.239 -16.084 1.00 71.06 89 GLU A C 1
ATOM 651 O O . GLU A 1 89 ? -2.002 -7.118 -16.939 1.00 71.06 89 GLU A O 1
ATOM 656 N N . ALA A 1 90 ? -3.184 -5.432 -16.053 1.00 56.72 90 ALA A N 1
ATOM 657 C CA . ALA A 1 90 ? -4.123 -5.340 -17.156 1.00 56.72 90 ALA A CA 1
ATOM 658 C C . ALA A 1 90 ? -3.466 -4.513 -18.265 1.00 56.72 90 ALA A C 1
ATOM 660 O O . ALA A 1 90 ? -2.869 -3.467 -17.989 1.00 56.72 90 ALA A O 1
ATOM 661 N N . ALA A 1 91 ? -3.595 -4.957 -19.522 1.00 48.19 91 ALA A N 1
ATOM 662 C CA . ALA A 1 91 ? -3.176 -4.154 -20.667 1.00 48.19 91 ALA A CA 1
ATOM 663 C C . ALA A 1 91 ? -3.759 -2.736 -20.522 1.00 48.19 91 ALA A C 1
ATOM 665 O O . ALA A 1 91 ? -4.920 -2.609 -20.107 1.00 48.19 91 ALA A O 1
ATOM 666 N N . PRO A 1 92 ? -2.984 -1.672 -20.812 1.00 48.22 92 PRO A N 1
ATOM 667 C CA . PRO A 1 92 ? -3.479 -0.314 -20.671 1.00 48.22 92 PRO A CA 1
ATOM 668 C C . PRO A 1 92 ? -4.804 -0.211 -21.418 1.00 48.22 92 PRO A C 1
ATOM 670 O O . PRO A 1 92 ? -4.870 -0.505 -22.614 1.00 48.22 92 PRO A O 1
ATOM 673 N N . ARG A 1 93 ? -5.871 0.177 -20.708 1.00 51.44 93 ARG A N 1
ATOM 674 C CA . ARG A 1 93 ? -7.103 0.587 -21.372 1.00 51.44 93 ARG A CA 1
ATOM 675 C C . ARG A 1 93 ? -6.723 1.811 -22.184 1.00 51.44 93 ARG A C 1
ATOM 677 O O . ARG A 1 93 ? -6.576 2.898 -21.630 1.00 51.44 93 ARG A O 1
ATOM 684 N N . VAL A 1 94 ? -6.489 1.613 -23.480 1.00 49.09 94 VAL A N 1
ATOM 685 C CA . VAL A 1 94 ? -6.525 2.699 -24.447 1.00 49.09 94 VAL A CA 1
ATOM 686 C C . VAL A 1 94 ? -7.938 3.238 -24.313 1.00 49.09 94 VAL A C 1
ATOM 688 O O . VAL A 1 94 ? -8.888 2.636 -24.804 1.00 49.09 94 VAL A O 1
ATOM 691 N N . THR A 1 95 ? -8.098 4.303 -23.531 1.00 52.25 95 THR A N 1
ATOM 692 C CA . THR A 1 95 ? -9.277 5.146 -23.640 1.00 52.25 95 THR A CA 1
ATOM 693 C C . THR A 1 95 ? -9.300 5.547 -25.102 1.00 52.25 95 THR A C 1
ATOM 695 O O . THR A 1 95 ? -8.415 6.282 -25.542 1.00 52.25 95 THR A O 1
ATOM 698 N N . GLU A 1 96 ? -10.241 4.987 -25.868 1.00 45.44 96 GLU A N 1
ATOM 699 C CA . GLU A 1 96 ? -10.621 5.555 -27.151 1.00 45.44 96 GLU A CA 1
ATOM 700 C C . GLU A 1 96 ? -10.759 7.050 -26.913 1.00 45.44 96 GLU A C 1
ATOM 702 O O . GLU A 1 96 ? -11.542 7.488 -26.066 1.00 45.44 96 GLU A O 1
ATOM 707 N N . ALA A 1 97 ? -9.890 7.803 -27.584 1.00 48.22 97 ALA A N 1
ATOM 708 C CA . ALA A 1 97 ? -9.942 9.242 -27.636 1.00 48.22 97 ALA A CA 1
ATOM 709 C C . ALA A 1 97 ? -11.353 9.615 -28.098 1.00 48.22 97 ALA A C 1
ATOM 711 O O . ALA A 1 97 ? -11.688 9.518 -29.277 1.00 48.22 97 ALA A O 1
ATOM 712 N N . ALA A 1 98 ? -12.209 9.950 -27.139 1.00 45.41 98 ALA A N 1
ATOM 713 C CA . ALA A 1 98 ? -13.558 10.376 -27.411 1.00 45.41 98 ALA A CA 1
ATOM 714 C C . ALA A 1 98 ? -13.503 11.848 -27.826 1.00 45.41 98 ALA A C 1
ATOM 716 O O . ALA A 1 98 ? -13.465 12.724 -26.968 1.00 45.41 98 ALA A O 1
ATOM 717 N N . SER A 1 99 ? -13.549 12.016 -29.154 1.00 40.78 99 SER A N 1
ATOM 718 C CA . SER A 1 99 ? -14.127 13.130 -29.932 1.00 40.78 99 SER A CA 1
ATOM 719 C C . SER A 1 99 ? -13.411 14.480 -29.935 1.00 40.78 99 SER A C 1
ATOM 721 O O . SER A 1 99 ? -13.376 15.166 -28.894 1.00 40.78 99 SER A O 1
#

Secondary structure (DSSP, 8-state):
-GGGHHHHHHHHHHHHHHHHTTSS--SS-HHHHHHHHHHHHHHHHHHHHHTT--HHHHHHHHHHHHHHHTT--HHHHHHHHHH-GGGS-PPP-------